Protein AF-A0A0F9UKR3-F1 (afdb_monomer_lite)

Secondary structure (DSSP, 8-state):
-HHHHHHHHHHHHHHHHHHHHHHHHHHHHHHHHH-----HHHHHHHIIIIIHHHHHHHHHTT-S-HHHHHHHHHHHHHHHHTTTTTT---------

pLDDT: mean 87.17, std 12.1, range [55.25, 97.19]

Foldseek 3Di:
DVVVLVVVLVVLLVVLVVLLVVLVVVLVVCCVVVVDDCDLQNVLSNCVSPVVSVLVNCVSVVVDDPVRSVVSVVVNVCSNCVCPPVVPPDDPDPDD

Radius of gyration: 18.87 Å; chains: 1; bounding box: 68×21×41 Å

Structure (mmCIF, N/CA/C/O backbone):
data_AF-A0A0F9UKR3-F1
#
_entry.id   AF-A0A0F9UKR3-F1
#
loop_
_atom_site.group_PDB
_atom_site.id
_atom_site.type_symbol
_atom_site.label_atom_id
_atom_site.label_alt_id
_atom_site.label_comp_id
_atom_site.label_asym_id
_atom_site.label_entity_id
_atom_site.label_seq_id
_atom_site.pdbx_PDB_ins_code
_atom_site.Cartn_x
_atom_site.Cartn_y
_atom_site.Cartn_z
_atom_site.occupancy
_atom_site.B_iso_or_equiv
_atom_site.auth_seq_id
_atom_site.auth_comp_id
_atom_site.auth_asym_id
_atom_site.auth_atom_id
_atom_site.pdbx_PDB_model_num
ATOM 1 N N . MET A 1 1 ? -24.405 7.340 16.053 1.00 62.31 1 MET A N 1
ATOM 2 C CA . MET A 1 1 ? -22.953 7.640 16.020 1.00 62.31 1 MET A CA 1
ATOM 3 C C . MET A 1 1 ? -22.163 6.485 15.406 1.00 62.31 1 MET A C 1
ATOM 5 O O . MET A 1 1 ? -21.250 6.764 14.644 1.00 62.31 1 MET A O 1
ATOM 9 N N . GLU A 1 2 ? -22.530 5.220 15.657 1.00 74.81 2 GLU A N 1
ATOM 10 C CA . GLU A 1 2 ? -21.889 4.045 15.029 1.00 74.81 2 GLU A CA 1
ATOM 11 C C . GLU A 1 2 ? -22.102 3.960 13.512 1.00 74.81 2 GLU A C 1
ATOM 13 O O . GLU A 1 2 ? -21.135 3.764 12.784 1.00 74.81 2 GLU A O 1
ATOM 18 N N . GLU A 1 3 ? -23.316 4.227 13.021 1.00 80.75 3 GLU A N 1
ATOM 19 C CA . GLU A 1 3 ? -23.617 4.245 11.578 1.00 80.75 3 GLU A CA 1
ATOM 20 C C . GLU A 1 3 ? -22.639 5.131 10.789 1.00 80.75 3 GLU A C 1
ATOM 22 O O . GLU A 1 3 ? -22.043 4.708 9.802 1.00 80.75 3 GLU A O 1
ATOM 27 N N . ALA A 1 4 ? -22.394 6.355 11.268 1.00 86.06 4 ALA A N 1
ATOM 28 C CA . ALA A 1 4 ? -21.488 7.300 10.617 1.00 86.06 4 ALA A CA 1
ATOM 29 C C . ALA A 1 4 ? -20.034 6.791 10.557 1.00 86.06 4 ALA A C 1
ATOM 31 O O . ALA A 1 4 ? -19.336 7.044 9.577 1.00 86.06 4 ALA A O 1
ATOM 32 N N . GLN A 1 5 ? -19.584 6.048 11.573 1.00 84.88 5 GLN A N 1
ATOM 33 C CA . GLN A 1 5 ? -18.243 5.455 11.596 1.00 84.88 5 GLN A CA 1
ATOM 34 C C . GLN A 1 5 ? -18.115 4.318 10.582 1.00 84.88 5 GLN A C 1
ATOM 36 O O . GLN A 1 5 ? -17.102 4.222 9.892 1.00 84.88 5 GLN A O 1
ATOM 41 N N . VAL A 1 6 ? -19.150 3.486 10.447 1.00 88.88 6 VAL A N 1
ATOM 42 C CA . VAL A 1 6 ? -19.187 2.406 9.451 1.00 88.88 6 VAL A CA 1
ATOM 43 C C . VAL A 1 6 ? -19.134 2.985 8.037 1.00 88.88 6 VAL A C 1
ATOM 45 O O . VAL A 1 6 ? -18.278 2.587 7.247 1.00 88.88 6 VAL A O 1
ATOM 48 N N . TRP A 1 7 ? -19.962 3.991 7.741 1.00 92.00 7 TRP A N 1
ATOM 49 C CA . TRP A 1 7 ? -19.936 4.678 6.446 1.00 92.00 7 TRP A CA 1
ATOM 50 C C . TRP A 1 7 ? -18.573 5.309 6.150 1.00 92.00 7 TRP A C 1
ATOM 52 O O . TRP A 1 7 ? -18.062 5.172 5.039 1.00 92.00 7 TRP A O 1
ATOM 62 N N . MET A 1 8 ? -17.943 5.945 7.142 1.00 91.69 8 MET A N 1
ATOM 63 C CA . MET A 1 8 ? -16.618 6.541 6.969 1.00 91.69 8 MET A CA 1
ATOM 64 C C . MET A 1 8 ? -15.549 5.488 6.652 1.00 91.69 8 MET A C 1
ATOM 66 O O . MET A 1 8 ? -14.753 5.689 5.733 1.00 91.69 8 MET A O 1
ATOM 70 N N . LYS A 1 9 ? -15.555 4.342 7.348 1.00 92.50 9 LYS A N 1
ATOM 71 C CA . LYS A 1 9 ? -14.642 3.225 7.055 1.00 92.50 9 LYS A CA 1
ATOM 72 C C . LYS A 1 9 ? -14.832 2.705 5.632 1.00 92.50 9 LYS A C 1
ATOM 74 O O . LYS A 1 9 ? -13.847 2.571 4.911 1.00 92.50 9 LYS A O 1
ATOM 79 N N . ILE A 1 10 ? -16.077 2.488 5.209 1.00 93.44 10 ILE A N 1
ATOM 80 C CA . ILE A 1 10 ? -16.399 1.998 3.861 1.00 93.44 10 ILE A CA 1
ATOM 81 C C . ILE A 1 10 ? -15.885 2.964 2.791 1.00 93.44 10 ILE A C 1
ATOM 83 O O . ILE A 1 10 ? -15.278 2.528 1.817 1.00 93.44 10 ILE A O 1
ATOM 87 N N . VAL A 1 11 ? -16.071 4.275 2.974 1.00 95.44 11 VAL A N 1
ATOM 88 C CA . VAL A 1 11 ? -15.571 5.278 2.021 1.00 95.44 11 VAL A CA 1
ATOM 89 C C . VAL A 1 11 ? -14.045 5.233 1.927 1.00 95.44 11 VAL A C 1
ATOM 91 O O . VAL A 1 11 ? -13.506 5.227 0.820 1.00 95.44 11 VAL A O 1
ATOM 94 N N . ILE A 1 12 ? -13.338 5.148 3.059 1.00 94.88 12 ILE A N 1
ATOM 95 C CA . ILE A 1 12 ? -11.869 5.064 3.066 1.00 94.88 12 ILE A CA 1
ATOM 96 C C . ILE A 1 12 ? -11.394 3.783 2.369 1.00 94.88 12 ILE A C 1
ATOM 98 O O . ILE A 1 12 ? -10.493 3.843 1.533 1.00 94.88 12 ILE A O 1
ATOM 102 N N . GLN A 1 13 ? -12.019 2.641 2.661 1.00 94.38 13 GLN A N 1
ATOM 103 C CA . GLN A 1 13 ? -11.702 1.364 2.017 1.00 94.38 13 GLN A CA 1
ATOM 104 C C . GLN A 1 13 ? -11.979 1.406 0.509 1.00 94.38 13 GLN A C 1
ATOM 106 O O . GLN A 1 13 ? -11.149 0.962 -0.281 1.00 94.38 13 GLN A O 1
ATOM 111 N N . ALA A 1 14 ? -13.098 1.998 0.085 1.00 94.81 14 ALA A N 1
ATOM 112 C CA . ALA A 1 14 ? -13.438 2.147 -1.326 1.00 94.81 14 ALA A CA 1
ATOM 113 C C . ALA A 1 14 ? -12.403 3.006 -2.067 1.00 94.81 14 ALA A C 1
ATOM 115 O O . ALA A 1 14 ? -11.933 2.620 -3.136 1.00 94.81 14 ALA A O 1
ATOM 116 N N . VAL A 1 15 ? -11.990 4.134 -1.481 1.00 95.75 15 VAL A N 1
ATOM 117 C CA . VAL A 1 15 ? -10.938 4.992 -2.047 1.00 95.75 15 VAL A CA 1
ATOM 118 C C . VAL A 1 15 ? -9.598 4.255 -2.104 1.00 95.75 15 VAL A C 1
ATOM 120 O O . VAL A 1 15 ? -8.930 4.293 -3.135 1.00 95.75 15 VAL A O 1
ATOM 123 N N . ALA A 1 16 ? -9.222 3.538 -1.043 1.00 94.44 16 ALA A N 1
ATOM 124 C CA . ALA A 1 16 ? -8.005 2.730 -1.005 1.00 94.44 16 ALA A CA 1
ATOM 125 C C . ALA A 1 16 ? -7.995 1.657 -2.112 1.00 94.44 16 ALA A C 1
ATOM 127 O O . ALA A 1 16 ? -7.019 1.546 -2.856 1.00 94.44 16 ALA A O 1
ATOM 128 N N . CYS A 1 17 ? -9.105 0.939 -2.298 1.00 95.19 17 CYS A N 1
ATOM 129 C CA . CYS A 1 17 ? -9.274 -0.030 -3.381 1.00 95.19 17 CYS A CA 1
ATOM 130 C C . CYS A 1 17 ? -9.187 0.623 -4.767 1.00 95.19 17 CYS A C 1
ATOM 132 O O . CYS A 1 17 ? -8.515 0.094 -5.655 1.00 95.19 17 CYS A O 1
ATOM 134 N N . LEU A 1 18 ? -9.816 1.787 -4.964 1.00 95.56 18 LEU A N 1
ATOM 135 C CA . LEU A 1 18 ? -9.732 2.525 -6.228 1.00 95.56 18 LEU A CA 1
ATOM 136 C C . LEU A 1 18 ? -8.296 2.956 -6.543 1.00 95.56 18 LEU A C 1
ATOM 138 O O . LEU A 1 18 ? -7.867 2.834 -7.690 1.00 95.56 18 LEU A O 1
ATOM 142 N N . ILE A 1 19 ? -7.534 3.400 -5.540 1.00 95.12 19 ILE A N 1
ATOM 143 C CA . ILE A 1 19 ? -6.115 3.746 -5.694 1.00 95.12 19 ILE A CA 1
ATOM 144 C C . ILE A 1 19 ? -5.297 2.514 -6.088 1.00 95.12 19 ILE A C 1
ATOM 146 O O . ILE A 1 19 ? -4.472 2.610 -6.994 1.00 95.12 19 ILE A O 1
ATOM 150 N N . MET A 1 20 ? -5.540 1.354 -5.470 1.00 95.12 20 MET A N 1
ATOM 151 C CA . MET A 1 20 ? -4.838 0.115 -5.823 1.00 95.12 20 MET A CA 1
ATOM 152 C C . MET A 1 20 ? -5.111 -0.299 -7.270 1.00 95.12 20 MET A C 1
ATOM 154 O O . MET A 1 20 ? -4.180 -0.535 -8.040 1.00 95.12 20 MET A O 1
ATOM 158 N N . VAL A 1 21 ? -6.388 -0.358 -7.659 1.00 95.31 21 VAL A N 1
ATOM 159 C CA . VAL A 1 21 ? -6.795 -0.757 -9.012 1.00 95.31 21 VAL A CA 1
ATOM 160 C C . VAL A 1 21 ? -6.277 0.246 -10.042 1.00 95.31 21 VAL A C 1
ATOM 162 O O . VAL A 1 21 ? -5.634 -0.146 -11.018 1.00 95.31 21 VAL A O 1
ATOM 165 N N . GLY A 1 22 ? -6.485 1.542 -9.802 1.00 93.88 22 GLY A N 1
ATOM 166 C CA . GLY A 1 22 ? -5.989 2.612 -10.665 1.00 93.88 22 GLY A CA 1
ATOM 167 C C . GLY A 1 22 ? -4.463 2.622 -10.767 1.00 93.88 22 GLY A C 1
ATOM 168 O O . GLY A 1 22 ? -3.920 2.806 -11.853 1.00 93.88 22 GLY A O 1
ATOM 169 N N . GLY A 1 23 ? -3.767 2.348 -9.665 1.00 92.31 23 GLY A N 1
ATOM 170 C CA . GLY A 1 23 ? -2.315 2.251 -9.603 1.00 92.31 23 GLY A CA 1
ATOM 171 C C . GLY A 1 23 ? -1.755 1.095 -10.428 1.00 92.31 23 GLY A C 1
ATOM 172 O O . GLY A 1 23 ? -0.822 1.292 -11.207 1.00 92.31 23 GLY A O 1
ATOM 173 N N . ILE A 1 24 ? -2.358 -0.093 -10.324 1.00 92.44 24 ILE A N 1
ATOM 174 C CA . ILE A 1 24 ? -1.997 -1.255 -11.152 1.00 92.44 24 ILE A CA 1
ATOM 175 C C . ILE A 1 24 ? -2.199 -0.918 -12.626 1.00 92.44 24 ILE A C 1
ATOM 177 O O . ILE A 1 24 ? -1.269 -1.063 -13.419 1.00 92.44 24 ILE A O 1
ATOM 181 N N . ILE A 1 25 ? -3.385 -0.423 -12.988 1.00 93.62 25 ILE A N 1
ATOM 182 C CA . ILE A 1 25 ? -3.705 -0.055 -14.371 1.00 93.62 25 ILE A CA 1
ATOM 183 C C . ILE A 1 25 ? -2.706 0.984 -14.893 1.00 93.62 25 ILE A C 1
ATOM 185 O O . ILE A 1 25 ? -2.161 0.811 -15.982 1.00 93.62 25 ILE A O 1
ATOM 189 N N . GLY A 1 26 ? -2.402 2.017 -14.105 1.00 91.31 26 GLY A N 1
ATOM 190 C CA . GLY A 1 26 ? -1.423 3.045 -14.449 1.00 91.31 26 GLY A CA 1
ATOM 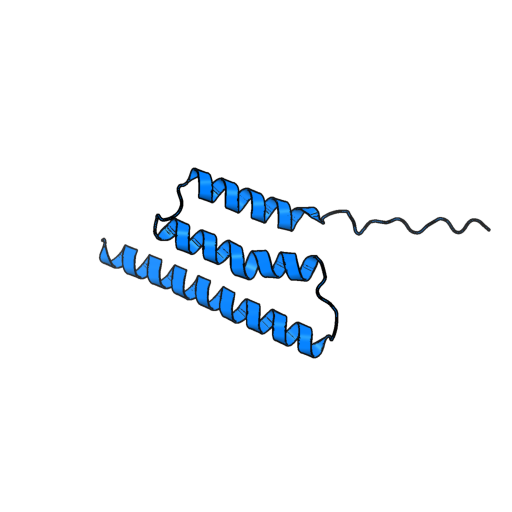191 C C . GLY A 1 26 ? -0.032 2.468 -14.723 1.00 91.31 26 GLY A C 1
ATOM 192 O O . GLY A 1 26 ? 0.569 2.788 -15.748 1.00 91.31 26 GLY A O 1
ATOM 193 N N . ILE A 1 27 ? 0.450 1.556 -13.870 1.00 90.56 27 ILE A N 1
ATOM 194 C CA . ILE A 1 27 ? 1.733 0.864 -14.071 1.00 90.56 27 ILE A CA 1
ATOM 195 C C . ILE A 1 27 ? 1.713 0.034 -15.362 1.00 90.56 27 ILE A C 1
ATOM 197 O O . ILE A 1 27 ? 2.681 0.064 -16.125 1.00 90.56 27 ILE A O 1
ATOM 201 N N . PHE A 1 28 ? 0.628 -0.696 -15.636 1.00 89.38 28 PHE A N 1
ATOM 202 C CA . PHE A 1 28 ? 0.503 -1.506 -16.851 1.00 89.38 28 PHE A CA 1
ATOM 203 C C . PHE A 1 28 ? 0.458 -0.651 -18.123 1.00 89.38 28 PHE A C 1
ATOM 205 O O . PHE A 1 28 ? 1.142 -0.982 -19.094 1.00 89.38 28 PHE A O 1
ATOM 212 N N . ILE A 1 29 ? -0.290 0.456 -18.118 1.00 90.00 29 ILE A N 1
ATOM 213 C CA . ILE A 1 29 ? -0.364 1.389 -19.251 1.00 90.00 29 ILE A CA 1
ATOM 214 C C . ILE A 1 29 ? 1.005 2.017 -19.507 1.00 90.00 29 ILE A C 1
ATOM 216 O O . ILE A 1 29 ? 1.491 1.983 -20.638 1.00 90.00 29 ILE A O 1
ATOM 220 N N . GLU A 1 30 ? 1.654 2.549 -18.470 1.00 88.12 30 GLU A N 1
ATOM 221 C CA . GLU A 1 30 ? 2.979 3.162 -18.595 1.00 88.12 30 GLU A CA 1
ATOM 222 C C . GLU A 1 30 ? 3.998 2.153 -19.129 1.00 88.12 30 GLU A C 1
ATOM 224 O O . GLU A 1 30 ? 4.768 2.439 -20.048 1.00 88.12 30 GLU A O 1
ATOM 229 N N . ARG A 1 31 ? 3.944 0.913 -18.635 1.00 85.25 31 ARG A N 1
ATOM 230 C CA . ARG A 1 31 ? 4.804 -0.162 -19.125 1.00 85.25 31 ARG A CA 1
ATOM 231 C C . ARG A 1 31 ? 4.543 -0.499 -20.592 1.00 85.25 31 ARG A C 1
ATOM 233 O O . ARG A 1 31 ? 5.500 -0.675 -21.347 1.00 85.25 31 ARG A O 1
ATOM 240 N N . ALA A 1 32 ? 3.280 -0.586 -21.004 1.00 86.06 32 ALA A N 1
ATOM 241 C CA . ALA A 1 32 ? 2.912 -0.888 -22.384 1.00 86.06 32 ALA A CA 1
ATOM 242 C C . ALA A 1 32 ? 3.371 0.210 -23.358 1.00 86.06 32 ALA A C 1
ATOM 244 O O . ALA A 1 32 ? 3.817 -0.098 -24.464 1.00 86.06 32 ALA A O 1
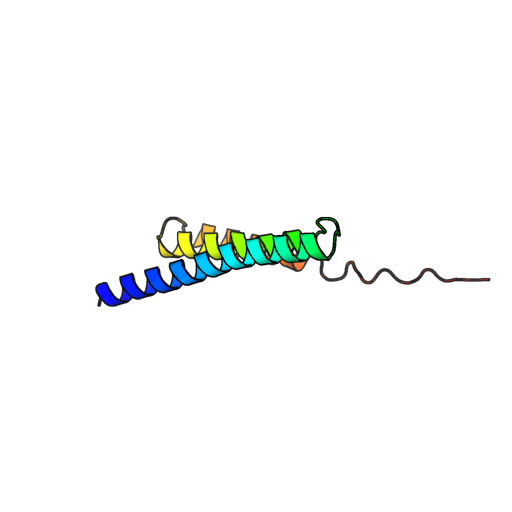ATOM 245 N N . ARG A 1 33 ? 3.313 1.482 -22.940 1.00 86.62 33 ARG A N 1
ATOM 246 C CA . ARG A 1 33 ? 3.722 2.629 -23.766 1.00 86.62 33 ARG A CA 1
ATOM 247 C C . ARG A 1 33 ? 5.236 2.794 -23.829 1.00 86.62 33 ARG A C 1
ATOM 249 O O . ARG A 1 33 ? 5.785 3.007 -24.906 1.00 86.62 33 ARG A O 1
ATOM 256 N N . THR A 1 34 ? 5.911 2.661 -22.694 1.00 82.00 34 THR A N 1
ATOM 257 C CA . THR A 1 34 ? 7.328 3.016 -22.569 1.00 82.00 34 THR A CA 1
ATOM 258 C C . THR A 1 34 ? 8.258 1.830 -22.879 1.00 82.00 34 THR A C 1
ATOM 260 O O . THR A 1 34 ? 9.443 2.037 -23.136 1.00 82.00 34 THR A O 1
ATOM 263 N N . LYS A 1 35 ? 7.746 0.582 -22.895 1.00 78.75 35 LYS A N 1
ATOM 264 C CA . LYS A 1 35 ? 8.487 -0.679 -23.160 1.00 78.75 35 LYS A CA 1
ATOM 265 C C . LYS A 1 35 ? 9.767 -0.867 -22.322 1.00 78.75 35 LYS A C 1
ATOM 267 O O . LYS A 1 35 ? 10.616 -1.693 -22.650 1.00 78.75 35 LYS A O 1
ATOM 272 N N . ARG A 1 36 ? 9.922 -0.110 -21.233 1.00 75.62 36 ARG A N 1
ATOM 273 C CA . ARG A 1 36 ? 11.058 -0.206 -20.308 1.00 75.62 36 ARG A CA 1
ATOM 274 C C . ARG A 1 36 ? 10.830 -1.336 -19.302 1.00 75.62 36 ARG A C 1
ATOM 276 O O . ARG A 1 36 ? 9.694 -1.700 -18.995 1.00 75.62 36 ARG A O 1
ATOM 283 N N . GLY A 1 37 ? 11.927 -1.904 -18.803 1.00 77.25 37 GLY A N 1
ATOM 284 C CA . GLY A 1 37 ? 11.899 -2.922 -17.750 1.00 77.25 37 GLY A CA 1
ATOM 285 C C . GLY A 1 37 ? 11.406 -2.378 -16.403 1.00 77.25 37 GLY A C 1
ATOM 286 O O . GLY A 1 37 ? 11.271 -1.170 -16.209 1.00 77.25 37 GLY A O 1
ATOM 287 N N . VAL A 1 38 ? 11.157 -3.281 -15.452 1.00 85.00 38 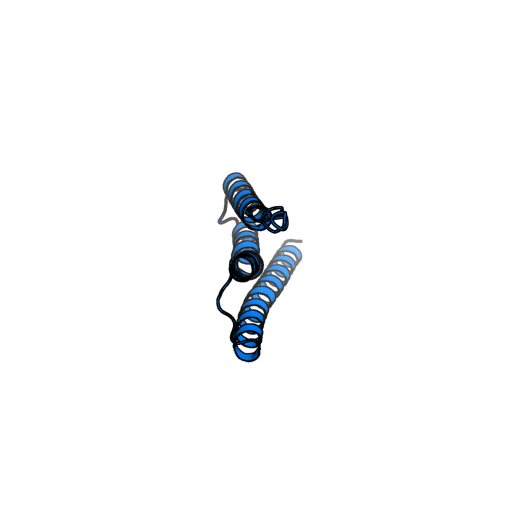VAL A N 1
ATOM 288 C CA . VAL A 1 38 ? 10.768 -2.920 -14.080 1.00 85.00 38 VAL A CA 1
ATOM 289 C C . VAL A 1 38 ? 12.013 -2.489 -13.311 1.00 85.00 38 VAL A C 1
ATOM 291 O O . VAL A 1 38 ? 12.818 -3.320 -12.901 1.00 85.00 38 VAL A O 1
ATOM 294 N N . GLY A 1 39 ? 12.188 -1.179 -13.154 1.00 87.00 39 GLY A N 1
ATOM 295 C CA . GLY A 1 39 ? 13.250 -0.607 -12.328 1.00 87.00 39 GLY A CA 1
ATOM 296 C C . GLY A 1 39 ? 12.852 -0.499 -10.855 1.00 87.00 39 GLY A C 1
ATOM 297 O O . GLY A 1 39 ? 11.670 -0.548 -10.516 1.00 87.00 39 GLY A O 1
ATOM 298 N N . VAL A 1 40 ? 13.837 -0.256 -9.985 1.00 89.56 40 VAL A N 1
ATOM 299 C CA . VAL A 1 40 ? 13.638 -0.086 -8.530 1.00 89.56 40 VAL A CA 1
ATOM 300 C C . VAL A 1 40 ? 12.544 0.940 -8.216 1.00 89.56 40 VAL A C 1
ATOM 302 O O . VAL A 1 40 ? 11.677 0.671 -7.394 1.00 89.56 40 VAL A O 1
ATOM 305 N N . ARG A 1 41 ? 12.509 2.067 -8.941 1.00 88.75 41 ARG A N 1
ATOM 306 C CA . ARG A 1 41 ? 11.489 3.118 -8.763 1.00 88.75 41 ARG A CA 1
ATOM 307 C C . ARG A 1 41 ? 10.063 2.640 -9.063 1.00 88.75 41 ARG A C 1
ATOM 309 O O . ARG A 1 41 ? 9.128 3.078 -8.407 1.00 88.75 41 ARG A O 1
ATOM 316 N N . VAL A 1 42 ? 9.887 1.729 -10.025 1.00 90.56 42 VAL A N 1
ATOM 317 C CA . VAL A 1 42 ? 8.569 1.149 -10.346 1.00 90.56 42 VAL A CA 1
ATOM 318 C C . VAL A 1 42 ? 8.114 0.221 -9.223 1.00 90.56 42 VAL A C 1
ATOM 320 O O . VAL A 1 42 ? 6.942 0.231 -8.866 1.00 90.56 42 VAL A O 1
ATOM 323 N N . ILE A 1 43 ? 9.037 -0.541 -8.633 1.00 90.88 43 ILE A N 1
ATOM 324 C CA . ILE A 1 43 ? 8.733 -1.413 -7.492 1.00 90.88 43 ILE A CA 1
ATOM 325 C C . ILE A 1 43 ? 8.409 -0.569 -6.254 1.00 90.88 43 ILE A C 1
ATOM 327 O O . ILE A 1 43 ? 7.408 -0.828 -5.601 1.00 90.88 43 ILE A O 1
ATOM 331 N N . GLN A 1 44 ? 9.176 0.491 -5.976 1.00 92.81 44 GLN A N 1
ATOM 332 C CA . GLN A 1 44 ? 8.873 1.447 -4.902 1.00 92.81 44 GLN A CA 1
ATOM 333 C C . GLN A 1 44 ? 7.490 2.087 -5.074 1.00 92.81 44 GLN A C 1
ATOM 335 O O . GLN A 1 44 ? 6.721 2.145 -4.117 1.00 92.81 44 GLN A O 1
ATOM 340 N N . LEU A 1 45 ? 7.139 2.494 -6.298 1.00 92.19 45 LEU A N 1
ATOM 341 C CA . LEU A 1 45 ? 5.807 3.006 -6.613 1.00 92.19 45 LEU A CA 1
ATOM 342 C C . LEU A 1 45 ? 4.719 1.942 -6.398 1.00 92.19 45 LEU A C 1
ATOM 344 O O . LEU A 1 45 ? 3.693 2.236 -5.793 1.00 92.19 45 LEU A O 1
ATOM 348 N N . ALA A 1 46 ? 4.947 0.704 -6.846 1.00 92.69 46 ALA A N 1
ATOM 349 C CA . ALA A 1 46 ? 4.016 -0.403 -6.633 1.00 92.69 46 ALA A CA 1
ATOM 350 C C . ALA A 1 46 ? 3.812 -0.699 -5.138 1.00 92.69 46 ALA A C 1
ATOM 352 O O . ALA A 1 46 ? 2.683 -0.928 -4.712 1.00 92.69 46 ALA A O 1
ATOM 353 N N . THR A 1 47 ? 4.870 -0.626 -4.325 1.00 94.12 47 THR A N 1
ATOM 354 C CA . THR A 1 47 ? 4.773 -0.767 -2.867 1.00 94.12 47 THR A CA 1
ATOM 355 C C . THR A 1 47 ? 3.871 0.310 -2.269 1.00 94.12 47 THR A C 1
ATOM 357 O O . THR A 1 47 ? 2.981 -0.011 -1.487 1.00 94.12 47 THR A O 1
ATOM 360 N N . VAL A 1 48 ? 4.034 1.576 -2.660 1.00 94.81 48 VAL A N 1
ATOM 361 C CA . VAL A 1 48 ? 3.175 2.664 -2.160 1.00 94.81 48 VAL A CA 1
ATOM 362 C C . VAL A 1 48 ? 1.730 2.502 -2.631 1.00 94.81 48 VAL A C 1
ATOM 364 O O . VAL A 1 48 ? 0.812 2.718 -1.851 1.00 94.81 48 VAL A O 1
ATOM 367 N N . LEU A 1 49 ? 1.511 2.094 -3.881 1.00 95.38 49 LEU A N 1
ATOM 368 C CA . LEU A 1 49 ? 0.168 1.963 -4.454 1.00 95.38 49 LEU A CA 1
ATOM 369 C C . LEU A 1 49 ? -0.600 0.732 -3.969 1.00 95.38 49 LEU A C 1
ATOM 371 O O . LEU A 1 49 ? -1.822 0.727 -4.065 1.00 95.38 49 LEU A O 1
ATOM 375 N N . LEU A 1 50 ? 0.088 -0.303 -3.481 1.00 93.81 50 LEU A N 1
ATOM 376 C CA . LEU A 1 50 ? -0.541 -1.563 -3.075 1.00 93.81 50 LEU A CA 1
ATOM 377 C C . LEU A 1 50 ? -0.411 -1.832 -1.586 1.00 93.81 50 LEU A C 1
ATOM 379 O O . LEU A 1 50 ? -1.406 -2.059 -0.907 1.00 93.81 50 LEU A O 1
ATOM 383 N N . VAL A 1 51 ? 0.810 -1.794 -1.064 1.00 95.06 51 VAL A N 1
ATOM 384 C CA . VAL A 1 51 ? 1.089 -2.232 0.305 1.00 95.06 51 VAL A CA 1
ATOM 385 C C . VAL A 1 51 ? 0.561 -1.219 1.315 1.00 95.06 51 VAL A C 1
ATOM 387 O O . VAL A 1 51 ? -0.031 -1.610 2.316 1.00 95.06 51 VAL A O 1
ATOM 390 N N . LEU A 1 52 ? 0.714 0.080 1.048 1.00 95.06 52 LEU A N 1
ATOM 391 C CA . LEU A 1 52 ? 0.258 1.119 1.973 1.00 95.06 52 LEU A CA 1
ATOM 392 C C . LEU A 1 52 ? -1.283 1.162 2.114 1.00 95.06 52 LEU A C 1
ATOM 394 O O . LEU A 1 52 ? -1.754 1.163 3.252 1.00 95.06 52 LEU A O 1
ATOM 398 N N . PRO A 1 53 ? -2.082 1.093 1.028 1.00 95.31 53 PRO A N 1
ATOM 399 C CA . PRO A 1 53 ? -3.533 0.916 1.119 1.00 95.31 53 PRO A CA 1
ATOM 400 C C . PRO A 1 53 ? -3.957 -0.363 1.848 1.00 95.31 53 PRO A C 1
ATOM 402 O O . PRO A 1 53 ? -4.880 -0.318 2.656 1.00 95.31 53 PRO A O 1
ATOM 405 N N . VAL A 1 54 ? -3.263 -1.486 1.628 1.00 95.94 54 VAL A N 1
ATOM 406 C CA . VAL A 1 54 ? -3.554 -2.749 2.329 1.00 95.94 54 VAL A CA 1
ATOM 407 C C . VAL A 1 54 ? -3.328 -2.613 3.835 1.00 95.94 54 VAL A C 1
ATOM 409 O O . VAL A 1 54 ? -4.197 -2.994 4.614 1.00 95.94 54 VAL A O 1
ATOM 412 N N . ILE A 1 55 ? -2.203 -2.025 4.257 1.00 95.88 55 ILE A N 1
ATOM 413 C CA . ILE A 1 55 ? -1.926 -1.773 5.681 1.00 95.88 55 ILE A CA 1
ATOM 414 C C . ILE A 1 55 ? -3.020 -0.887 6.287 1.00 95.88 55 ILE A C 1
ATOM 416 O O . ILE A 1 55 ? -3.504 -1.180 7.377 1.00 95.88 55 ILE A O 1
ATOM 420 N N . LEU A 1 56 ? -3.439 0.167 5.577 1.00 94.56 56 LEU A N 1
ATOM 421 C CA . LEU A 1 56 ? -4.491 1.074 6.039 1.00 94.56 56 LEU A CA 1
ATOM 422 C C . LEU A 1 56 ? -5.827 0.346 6.248 1.00 94.56 56 LEU A C 1
ATOM 424 O O . LEU A 1 56 ? -6.45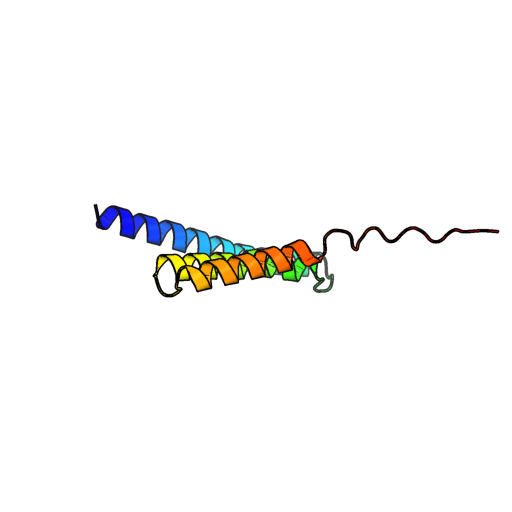9 0.527 7.286 1.00 94.56 56 LEU A O 1
ATOM 428 N N . ILE A 1 57 ? -6.249 -0.484 5.289 1.00 94.56 57 ILE A N 1
ATOM 429 C CA . ILE A 1 57 ? -7.503 -1.248 5.380 1.00 94.56 57 ILE A CA 1
ATOM 430 C C . ILE A 1 57 ? -7.455 -2.206 6.574 1.00 94.56 57 ILE A C 1
ATOM 432 O O . ILE A 1 57 ? -8.356 -2.187 7.411 1.00 94.56 57 ILE A O 1
ATOM 436 N N . LEU A 1 58 ? -6.378 -2.985 6.697 1.00 94.81 58 LEU A N 1
ATOM 437 C CA . LEU A 1 58 ? -6.233 -3.972 7.768 1.00 94.81 58 LEU A CA 1
ATOM 438 C C . LEU A 1 58 ? -6.134 -3.326 9.160 1.00 94.81 58 LEU A C 1
ATOM 440 O O . LEU A 1 58 ? -6.646 -3.879 10.134 1.00 94.81 58 LEU A O 1
ATOM 444 N N . ALA A 1 59 ? -5.518 -2.145 9.262 1.00 93.88 59 ALA A N 1
ATOM 445 C CA . ALA A 1 59 ? -5.484 -1.372 10.502 1.00 93.88 59 ALA A CA 1
ATOM 446 C C . ALA A 1 59 ? -6.881 -0.848 10.890 1.00 93.88 59 ALA A C 1
ATOM 448 O O . ALA A 1 59 ? -7.252 -0.892 12.061 1.00 93.88 59 ALA A O 1
ATOM 449 N N . LEU A 1 60 ? -7.691 -0.400 9.921 1.00 92.38 60 LEU A N 1
ATOM 450 C CA . LEU A 1 60 ? -9.062 0.078 10.167 1.00 92.38 60 LEU A CA 1
ATOM 451 C C . LEU A 1 60 ? -10.043 -1.037 10.560 1.00 92.38 60 LEU A C 1
ATOM 453 O O . LEU A 1 60 ? -11.022 -0.777 11.274 1.00 92.38 60 LEU A O 1
ATOM 457 N N . GLU A 1 61 ? -9.787 -2.259 10.096 1.00 91.56 61 GLU A N 1
ATOM 458 C CA . GLU A 1 61 ? -10.526 -3.468 10.478 1.00 91.56 61 GLU A CA 1
ATOM 459 C C . GLU A 1 61 ? -10.082 -4.036 11.832 1.00 91.56 61 GLU A C 1
ATOM 461 O O . GLU A 1 61 ? -10.761 -4.897 12.384 1.00 91.56 61 GLU A O 1
ATOM 466 N N . GLY A 1 62 ? -8.982 -3.531 12.401 1.00 91.12 62 GLY A N 1
ATOM 467 C CA . GLY A 1 62 ? -8.436 -4.021 13.667 1.00 91.12 62 GLY A CA 1
ATOM 468 C C . GLY A 1 62 ? -7.760 -5.389 13.554 1.00 91.12 62 GLY A C 1
ATOM 469 O O . GLY A 1 62 ? -7.536 -6.039 14.570 1.00 91.12 62 GLY A O 1
ATOM 470 N N . VAL A 1 63 ? -7.429 -5.829 12.334 1.00 95.25 63 VAL A N 1
ATOM 471 C CA . VAL A 1 63 ? -6.691 -7.079 12.082 1.00 95.25 63 VAL A CA 1
ATOM 472 C C . VAL A 1 63 ? -5.219 -6.924 12.467 1.00 95.25 63 VAL A C 1
ATOM 474 O O . VAL A 1 63 ? -4.580 -7.882 12.898 1.00 95.25 63 VAL A O 1
ATO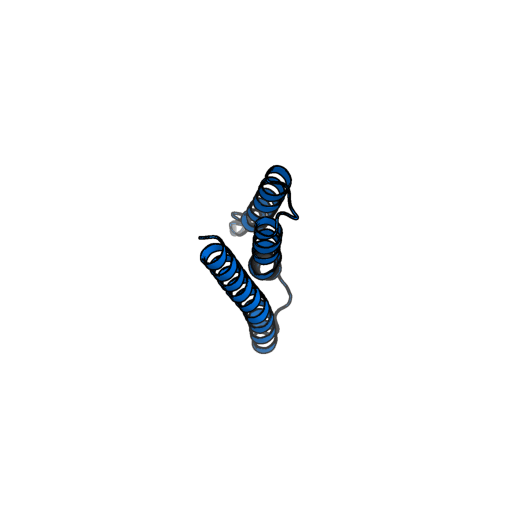M 477 N N . LEU A 1 64 ? -4.671 -5.715 12.314 1.00 93.25 64 LEU A N 1
ATOM 478 C CA . LEU A 1 64 ? -3.304 -5.391 12.706 1.00 93.25 64 LEU A CA 1
ATOM 479 C C . LEU A 1 64 ? -3.281 -4.695 14.062 1.00 93.25 64 LEU A C 1
ATOM 481 O O . LEU A 1 64 ? -3.964 -3.694 14.275 1.00 93.25 64 LEU A O 1
ATOM 485 N N . GLU A 1 65 ? -2.408 -5.165 14.949 1.00 95.44 65 GLU A N 1
ATOM 486 C CA . GLU A 1 65 ? -2.074 -4.425 16.160 1.00 95.44 65 GLU A CA 1
ATOM 487 C C . GLU A 1 65 ? -1.372 -3.102 15.814 1.00 95.44 65 GLU A C 1
ATOM 489 O O . GLU A 1 65 ? -0.688 -2.967 14.791 1.00 95.44 65 GLU A O 1
ATOM 494 N N . ASN A 1 66 ? -1.487 -2.115 16.706 1.00 93.44 66 ASN A N 1
ATOM 495 C CA . ASN A 1 66 ? -0.869 -0.798 16.516 1.00 93.44 66 ASN A CA 1
ATOM 496 C C . ASN A 1 66 ? 0.658 -0.892 16.350 1.00 93.44 66 ASN A C 1
ATOM 498 O O . ASN A 1 66 ? 1.239 -0.170 15.539 1.00 93.44 66 ASN A O 1
ATOM 502 N N . GLN A 1 67 ? 1.305 -1.807 17.082 1.00 96.00 67 GLN A N 1
ATOM 503 C CA . GLN A 1 67 ? 2.751 -2.034 16.994 1.00 96.00 67 GLN A CA 1
ATOM 504 C C . GLN A 1 67 ? 3.143 -2.594 15.621 1.00 96.00 67 GLN A C 1
ATOM 506 O O . GLN A 1 67 ? 4.058 -2.079 14.977 1.00 96.00 67 GLN A O 1
ATOM 511 N N . THR A 1 68 ? 2.406 -3.595 15.133 1.00 96.19 68 THR A N 1
ATOM 512 C CA . THR A 1 68 ? 2.609 -4.186 13.804 1.00 96.19 68 THR A CA 1
ATOM 513 C C . THR A 1 68 ? 2.372 -3.161 12.701 1.00 96.19 68 THR A C 1
ATOM 515 O O . THR A 1 68 ? 3.174 -3.054 11.778 1.00 96.19 68 THR A O 1
ATOM 518 N N . THR A 1 69 ? 1.317 -2.353 12.819 1.00 96.38 69 THR A N 1
ATOM 519 C CA . THR A 1 69 ? 1.004 -1.287 11.858 1.00 96.38 69 THR A CA 1
ATOM 520 C C . THR A 1 69 ? 2.147 -0.275 11.771 1.00 96.38 69 THR A C 1
ATOM 522 O O . THR A 1 69 ? 2.608 0.040 10.674 1.00 96.38 69 THR A O 1
ATOM 525 N N . ALA A 1 70 ? 2.667 0.183 12.914 1.00 95.88 70 ALA A N 1
ATOM 526 C CA . ALA A 1 70 ? 3.799 1.105 12.956 1.00 95.88 70 ALA A CA 1
ATOM 527 C C . ALA A 1 70 ? 5.072 0.498 12.337 1.00 95.88 70 ALA A C 1
ATOM 529 O O . ALA A 1 70 ? 5.759 1.165 11.561 1.00 95.88 70 ALA A O 1
ATOM 530 N N . ALA A 1 71 ? 5.361 -0.776 12.618 1.00 96.94 71 ALA A N 1
ATOM 531 C CA . ALA A 1 71 ? 6.511 -1.483 12.052 1.00 96.94 71 ALA A CA 1
ATOM 532 C C . ALA A 1 71 ? 6.413 -1.642 10.523 1.00 96.94 71 ALA A C 1
ATOM 534 O O . ALA A 1 71 ? 7.390 -1.418 9.800 1.00 96.94 71 ALA A O 1
ATOM 535 N N . LEU A 1 72 ? 5.227 -1.989 10.013 1.00 97.19 72 LEU A N 1
ATOM 536 C CA . LEU A 1 72 ? 4.973 -2.116 8.577 1.00 97.19 72 LEU A CA 1
ATOM 537 C C . LEU A 1 72 ? 5.085 -0.762 7.868 1.00 97.19 72 LEU A C 1
ATOM 539 O O . LEU A 1 72 ? 5.748 -0.670 6.834 1.00 97.19 72 LEU A O 1
ATOM 543 N N . LEU A 1 73 ? 4.521 0.303 8.447 1.00 96.38 73 LEU A N 1
ATOM 544 C CA . LEU A 1 73 ? 4.669 1.663 7.924 1.00 96.38 73 LEU A CA 1
ATOM 545 C C . LEU A 1 73 ? 6.138 2.097 7.894 1.00 96.38 73 LEU A C 1
ATOM 547 O O . LEU A 1 73 ? 6.606 2.590 6.869 1.00 96.38 73 LEU A O 1
ATOM 551 N N . GLY A 1 74 ? 6.889 1.852 8.972 1.00 96.12 74 GLY A N 1
ATOM 552 C CA . GLY A 1 74 ? 8.324 2.136 9.032 1.00 96.12 74 GLY A CA 1
ATOM 553 C C . GLY A 1 74 ? 9.116 1.395 7.953 1.00 96.12 74 GLY A C 1
ATOM 554 O O . GLY A 1 74 ? 9.996 1.974 7.319 1.00 96.12 74 GLY A O 1
ATOM 555 N N . THR A 1 75 ? 8.754 0.141 7.679 1.00 95.62 75 THR A N 1
ATOM 556 C CA . THR A 1 75 ? 9.379 -0.678 6.632 1.00 95.62 75 THR A CA 1
ATOM 557 C C . THR A 1 75 ? 9.084 -0.132 5.236 1.00 95.62 75 THR A C 1
ATOM 559 O O . THR A 1 75 ? 10.000 -0.007 4.422 1.00 95.62 75 THR A O 1
ATOM 562 N N . VAL A 1 76 ? 7.830 0.238 4.953 1.00 96.19 76 VAL A N 1
ATOM 563 C CA . VAL A 1 76 ? 7.446 0.848 3.670 1.00 96.19 76 VAL A CA 1
ATOM 564 C C . VAL A 1 76 ? 8.184 2.167 3.466 1.00 96.19 76 VAL A C 1
ATOM 566 O O . VAL A 1 76 ? 8.787 2.367 2.413 1.00 96.19 76 VAL A O 1
ATOM 569 N N . VAL A 1 77 ? 8.202 3.040 4.475 1.00 95.31 77 VAL A N 1
ATOM 570 C CA . VAL A 1 77 ? 8.926 4.318 4.418 1.00 95.31 77 VAL A CA 1
ATOM 571 C C . VAL A 1 77 ? 10.419 4.079 4.193 1.00 95.31 77 VAL A C 1
ATOM 573 O O . VAL A 1 77 ? 10.997 4.655 3.274 1.00 95.31 77 VAL A O 1
ATOM 576 N N . GLY A 1 78 ? 11.038 3.179 4.959 1.00 94.94 78 GLY A N 1
ATOM 577 C CA . GLY A 1 78 ? 12.450 2.834 4.806 1.00 94.94 78 GLY A CA 1
ATOM 578 C C . GLY A 1 78 ? 12.784 2.331 3.400 1.00 94.94 78 GLY A C 1
ATOM 579 O O . GLY A 1 78 ? 13.748 2.793 2.795 1.00 94.94 78 GLY A O 1
ATOM 580 N N . TYR A 1 79 ? 11.957 1.446 2.841 1.00 94.12 79 TYR A N 1
ATOM 581 C CA . TYR A 1 79 ? 12.137 0.921 1.487 1.00 94.12 79 TYR A CA 1
ATOM 582 C C . TYR A 1 79 ? 11.957 1.986 0.396 1.00 94.12 79 TYR A C 1
ATOM 584 O O . TYR A 1 79 ? 12.719 2.040 -0.572 1.00 94.12 79 TYR A O 1
ATOM 592 N N . VAL A 1 80 ? 10.957 2.857 0.537 1.00 92.31 80 VAL A N 1
ATOM 593 C CA . VAL A 1 80 ? 10.726 3.948 -0.419 1.00 92.31 80 VAL A CA 1
ATOM 594 C C . VAL A 1 80 ? 11.906 4.924 -0.407 1.00 92.31 80 VAL A C 1
ATOM 596 O O . VAL A 1 80 ? 12.345 5.373 -1.466 1.00 92.31 80 VAL A O 1
ATOM 599 N N . LEU A 1 81 ? 12.479 5.195 0.767 1.00 92.25 81 LEU A N 1
ATOM 600 C CA . LEU A 1 81 ? 13.601 6.120 0.919 1.00 92.25 81 LEU A CA 1
ATOM 601 C C . LEU A 1 81 ? 14.978 5.495 0.631 1.00 92.25 81 LEU A C 1
ATOM 603 O O . LEU A 1 81 ? 15.928 6.238 0.388 1.00 92.25 81 LEU A O 1
ATOM 607 N N . SER A 1 82 ? 15.116 4.163 0.575 1.00 89.69 82 SER A N 1
ATOM 608 C CA . SER A 1 82 ? 16.413 3.458 0.477 1.00 89.69 82 SER A CA 1
ATOM 609 C C . SER A 1 82 ? 17.220 3.704 -0.813 1.00 89.69 82 SER A C 1
ATOM 611 O O . SER A 1 82 ? 18.279 3.103 -1.009 1.00 89.69 82 SER A O 1
ATOM 613 N N . GLY A 1 83 ? 16.713 4.529 -1.730 1.00 75.69 83 GLY A N 1
ATOM 614 C CA . GLY A 1 83 ? 17.348 4.879 -3.003 1.00 75.69 83 GLY A CA 1
ATOM 615 C C . GLY A 1 83 ? 17.777 6.343 -3.127 1.00 75.69 83 GLY A C 1
ATOM 616 O O . GLY A 1 83 ? 18.425 6.686 -4.116 1.00 75.69 83 GLY A O 1
ATOM 617 N N . ILE A 1 84 ? 17.442 7.203 -2.160 1.00 78.06 84 ILE A N 1
ATOM 618 C CA . ILE A 1 84 ? 17.805 8.625 -2.205 1.00 78.06 84 ILE A CA 1
ATOM 619 C C . ILE A 1 84 ? 19.335 8.755 -2.081 1.00 78.06 84 ILE A C 1
ATOM 621 O O . ILE A 1 84 ? 19.937 8.189 -1.173 1.00 78.06 84 ILE A O 1
ATOM 625 N N . GLY A 1 85 ? 19.973 9.457 -3.028 1.00 66.88 85 GLY A N 1
ATOM 626 C CA . GLY A 1 85 ? 21.423 9.725 -3.042 1.00 66.88 85 GLY A CA 1
ATOM 627 C C . GLY A 1 85 ? 22.286 8.770 -3.884 1.00 66.88 85 GLY A C 1
ATOM 628 O O . GLY A 1 85 ? 23.465 9.036 -4.094 1.00 66.88 85 GLY A O 1
ATOM 629 N N . LYS A 1 86 ? 21.733 7.678 -4.433 1.00 63.56 86 LYS A N 1
ATOM 630 C CA . LYS A 1 86 ? 22.499 6.752 -5.302 1.00 63.56 86 LYS A CA 1
ATOM 631 C C . LYS A 1 86 ? 22.698 7.239 -6.742 1.00 63.56 86 LYS A C 1
ATOM 633 O O . LYS A 1 86 ? 23.541 6.686 -7.448 1.00 63.56 86 LYS A O 1
ATOM 638 N N . ASP A 1 87 ? 21.953 8.258 -7.162 1.00 59.47 87 ASP A N 1
ATOM 639 C CA . ASP A 1 87 ? 22.028 8.831 -8.511 1.00 59.47 87 ASP A CA 1
ATOM 640 C C . ASP A 1 87 ? 23.148 9.884 -8.664 1.00 59.47 87 ASP A C 1
ATOM 642 O O . ASP A 1 87 ? 23.434 10.318 -9.776 1.00 59.47 87 ASP A O 1
ATOM 646 N N . GLU A 1 88 ? 23.848 10.246 -7.581 1.00 57.28 88 GLU A N 1
ATOM 647 C CA . GLU A 1 88 ? 24.957 11.216 -7.583 1.00 57.28 88 GLU A CA 1
ATOM 648 C C . GLU A 1 88 ? 26.326 10.583 -7.892 1.00 57.28 88 GLU A C 1
ATOM 650 O O . GLU A 1 88 ? 27.356 10.998 -7.358 1.00 57.28 88 GLU A O 1
ATOM 655 N N . LYS A 1 89 ? 26.392 9.566 -8.765 1.00 55.25 89 LYS A N 1
ATOM 656 C CA . LYS A 1 89 ? 27.699 9.093 -9.246 1.00 55.25 89 LYS A CA 1
ATOM 657 C C . LYS A 1 89 ? 28.312 10.115 -10.204 1.00 55.25 89 LYS A C 1
ATOM 659 O O . LYS A 1 89 ? 28.045 10.139 -11.402 1.00 55.25 89 LYS A O 1
ATOM 664 N N . THR A 1 90 ? 29.156 10.938 -9.598 1.00 55.81 90 THR A N 1
ATOM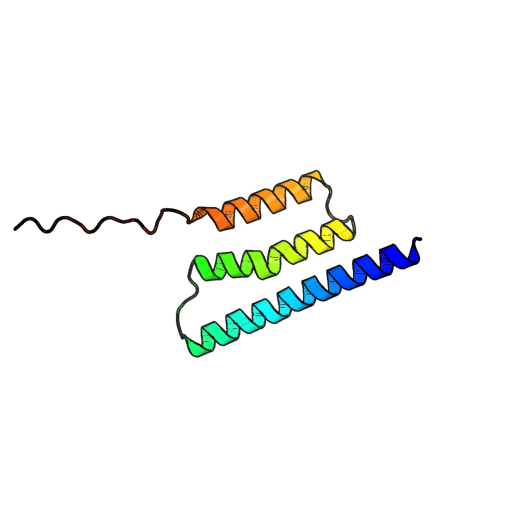 665 C CA . THR A 1 90 ? 30.243 11.758 -10.123 1.00 55.81 90 THR A CA 1
ATOM 666 C C . THR A 1 90 ? 30.788 11.236 -11.453 1.00 55.81 90 THR A C 1
ATOM 668 O O . THR A 1 90 ? 31.286 10.114 -11.555 1.00 55.81 90 THR A O 1
ATOM 671 N N . LYS A 1 91 ? 30.714 12.089 -12.477 1.00 58.84 91 LYS A N 1
ATOM 672 C CA . LYS A 1 91 ? 31.400 11.947 -13.767 1.00 58.84 91 LYS A CA 1
ATOM 673 C C . LYS A 1 91 ? 32.888 11.640 -13.493 1.00 58.84 91 LYS A C 1
ATOM 675 O O . LYS A 1 91 ? 33.523 12.453 -12.818 1.00 58.84 91 LYS A O 1
ATOM 680 N N . PRO A 1 92 ? 33.465 10.512 -13.948 1.00 58.22 92 PRO A N 1
ATOM 681 C CA . PRO A 1 92 ? 34.887 10.282 -13.759 1.00 58.22 92 PRO A CA 1
ATOM 682 C C . PRO A 1 92 ? 35.662 11.313 -14.584 1.00 58.22 92 PRO A C 1
ATOM 684 O O . PRO A 1 92 ? 35.390 11.527 -15.766 1.00 58.22 92 PRO A O 1
ATOM 687 N N . SER A 1 93 ? 36.589 11.977 -13.901 1.00 62.16 93 SER A N 1
ATOM 688 C CA . SER A 1 93 ? 37.640 12.841 -14.431 1.00 62.16 93 SER A CA 1
ATOM 689 C C . SER A 1 93 ? 38.209 12.310 -15.754 1.00 62.16 93 SER A C 1
ATOM 691 O O . SER A 1 93 ? 38.918 11.306 -15.772 1.00 62.16 93 SER A O 1
ATOM 693 N N . SER A 1 94 ? 37.942 13.027 -16.846 1.00 57.91 94 SER A N 1
ATOM 694 C CA . SER A 1 94 ? 38.745 12.970 -18.067 1.00 57.91 94 SER A CA 1
ATOM 695 C C . SER A 1 94 ? 40.009 13.796 -17.828 1.00 57.91 94 SER A C 1
ATOM 697 O O . SER A 1 94 ? 40.002 15.004 -18.051 1.00 57.91 94 SER A O 1
ATOM 699 N N . SER A 1 95 ? 41.064 13.146 -17.340 1.00 55.25 95 SER A N 1
ATOM 700 C CA . SER A 1 95 ? 42.431 13.671 -17.355 1.00 55.25 95 SER A CA 1
ATOM 701 C C . SER A 1 95 ? 43.103 13.151 -18.624 1.00 55.25 95 SER A C 1
ATOM 703 O O . SER A 1 95 ? 43.504 11.989 -18.650 1.00 55.25 95 SER A O 1
ATOM 705 N N . ASN A 1 96 ? 43.192 14.000 -19.648 1.00 61.06 96 ASN A N 1
ATOM 706 C CA . ASN A 1 96 ? 44.174 13.881 -20.729 1.00 61.06 96 ASN A CA 1
ATOM 707 C C . ASN A 1 96 ? 45.217 14.975 -20.526 1.00 61.06 96 ASN A C 1
ATOM 709 O O . ASN A 1 96 ? 44.780 16.116 -20.249 1.00 61.06 96 ASN A O 1
#

Organism: NCBI:txid412755

Sequence (96 aa):
MEEAQVWMKIVIQAVACLIMVGGIIGIFIERARTKRGVGVRVIQLATVLLVLPVILILALEGVLENQTTAALLGTVVGYVLSGIGKDEKTKPSSSN